Protein AF-A0AB73RL23-F1 (afdb_monomer)

pLDDT: mean 80.16, std 19.47, range [35.97, 97.38]

Sequence (154 aa):
MPNDEKLFHTETNKVIKLSGMGTLIVEQREYNQHKNFIQIYFRLEGYEETQYTFKAQQKTNPGVQLPVKVLYEENGKYVVEVKELSPNWGALAFDIYNKNGEKEQMDIRKFTQDVNEYEEENAATKSPNKLVQTIFTDQRKTKANDELLAEDKK

Secondary structure (DSSP, 8-state):
---------PPBT-EEE-SSS-EEEEEEEEEETTTTEEEEEEEEES-TT-EEEEEEEETTSTTPPBPEEEEEEETTEEEEEE-S--TT--EEEEEEEEE--------GGGGTS-S-----------PPPEEEEEEEEEGGGSEE-TT-------

Foldseek 3Di:
DPDPDDDQADDAQDWDDWDDRKTKHWHAKEAALVQQKMKTKMFIPDDPPWDKDKWKDFPVDPPDTFDKDWQDDDPRITIMMTGPHHSPSFKMKMWIWTQPPPPDPVVCVVVVDDPDDDDPPPDPPRDDTHTTDIGMRGPVPHHYDNPDDSDHDD

Mean predicted aligned error: 10.99 Å

Radius of gyration: 19.77 Å; Cα contacts (8 Å, |Δi|>4): 287; chains: 1; bounding box: 29×45×69 Å

Structure (mmCIF, N/CA/C/O backbone):
dat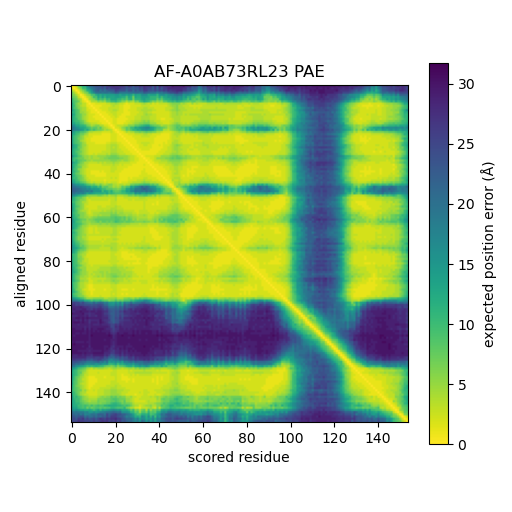a_AF-A0AB73RL23-F1
#
_entry.id   AF-A0AB73RL23-F1
#
loop_
_atom_site.group_PDB
_atom_site.id
_atom_site.type_symbol
_atom_site.label_atom_id
_atom_site.label_alt_id
_atom_site.label_comp_id
_atom_site.label_asym_id
_atom_site.label_entity_id
_atom_site.label_seq_id
_atom_site.pdbx_PDB_ins_code
_atom_site.Cartn_x
_atom_site.Cartn_y
_atom_site.Cartn_z
_atom_site.occupancy
_atom_site.B_iso_or_equiv
_atom_site.auth_seq_id
_atom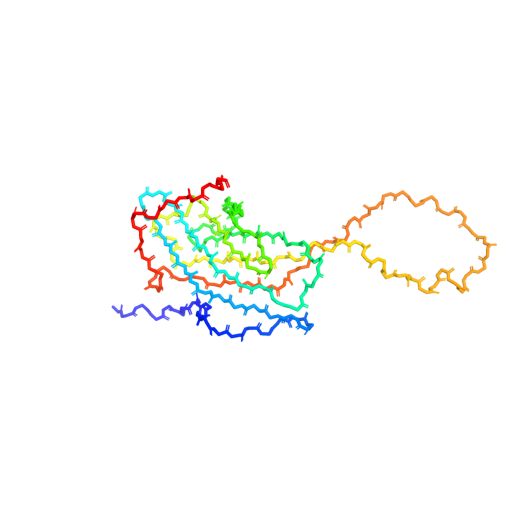_site.auth_comp_id
_atom_site.auth_asym_id
_atom_site.auth_atom_id
_atom_site.pdbx_PDB_model_num
ATOM 1 N N . MET A 1 1 ? -1.200 -24.340 18.892 1.00 41.81 1 MET A N 1
ATOM 2 C CA . MET A 1 1 ? -0.058 -24.451 17.960 1.00 41.81 1 MET A CA 1
ATOM 3 C C . MET A 1 1 ? 0.287 -23.047 17.491 1.00 41.81 1 MET A C 1
ATOM 5 O O . MET A 1 1 ? -0.658 -22.301 17.245 1.00 41.81 1 MET A O 1
ATOM 9 N N . PRO A 1 2 ? 1.566 -22.643 17.426 1.00 49.56 2 PRO A N 1
ATOM 10 C CA . PRO A 1 2 ? 1.933 -21.407 16.744 1.00 49.56 2 PRO A CA 1
ATOM 11 C C . PRO A 1 2 ? 1.507 -21.533 15.278 1.00 49.56 2 PRO A C 1
ATOM 13 O O . PRO A 1 2 ? 1.669 -22.589 14.675 1.00 49.56 2 PRO A O 1
ATOM 16 N N . ASN A 1 3 ? 0.871 -20.500 14.737 1.00 58.81 3 ASN A N 1
ATOM 17 C CA . ASN A 1 3 ? 0.384 -20.504 13.364 1.00 58.81 3 ASN A CA 1
ATOM 18 C C . ASN A 1 3 ? 1.597 -20.374 12.419 1.00 58.81 3 ASN A C 1
ATOM 20 O O . ASN A 1 3 ? 2.082 -19.261 12.225 1.00 58.81 3 ASN A O 1
ATOM 24 N N . ASP A 1 4 ? 2.083 -21.488 11.852 1.00 61.84 4 ASP A N 1
ATOM 25 C CA . ASP A 1 4 ? 3.217 -21.589 10.897 1.00 61.84 4 ASP A CA 1
ATOM 26 C C . ASP A 1 4 ? 2.930 -20.944 9.522 1.00 61.84 4 ASP A C 1
ATOM 28 O O . ASP A 1 4 ? 3.530 -21.255 8.490 1.00 61.84 4 ASP A O 1
ATOM 32 N N . GLU A 1 5 ? 1.965 -20.034 9.474 1.00 67.50 5 GLU A N 1
ATOM 33 C CA . GLU A 1 5 ? 1.545 -19.380 8.255 1.00 67.50 5 GLU A CA 1
ATOM 34 C C . GLU A 1 5 ? 2.634 -18.424 7.758 1.00 67.50 5 GLU A C 1
ATOM 36 O O . GLU A 1 5 ? 3.013 -17.461 8.431 1.00 67.50 5 GLU A O 1
ATOM 41 N N . LYS A 1 6 ? 3.124 -18.681 6.540 1.00 71.75 6 LYS A N 1
ATOM 42 C CA . LYS A 1 6 ? 4.122 -17.840 5.879 1.00 71.75 6 LYS A CA 1
ATOM 43 C C . LYS A 1 6 ? 3.603 -16.406 5.752 1.00 71.75 6 LYS A C 1
ATOM 45 O O . LYS A 1 6 ? 2.635 -16.135 5.044 1.00 71.75 6 LYS A O 1
ATOM 50 N N . LEU A 1 7 ? 4.293 -15.492 6.427 1.00 74.81 7 LEU A N 1
ATOM 51 C CA . LEU A 1 7 ? 4.012 -14.061 6.411 1.00 74.81 7 LEU A CA 1
ATOM 52 C C . LEU A 1 7 ? 4.483 -13.456 5.088 1.00 74.81 7 LEU A C 1
ATOM 54 O O . LEU A 1 7 ? 5.688 -13.362 4.844 1.00 74.81 7 LEU A O 1
ATOM 58 N N . PHE A 1 8 ? 3.550 -12.997 4.260 1.00 80.31 8 PHE A N 1
ATOM 59 C CA . PHE A 1 8 ? 3.869 -12.201 3.078 1.00 80.31 8 PHE A CA 1
ATOM 60 C C . PHE A 1 8 ? 3.803 -10.721 3.457 1.00 80.31 8 PHE A C 1
ATOM 62 O O . PHE A 1 8 ? 2.728 -10.140 3.574 1.00 80.31 8 PHE A O 1
ATOM 69 N N . HIS A 1 9 ? 4.968 -10.120 3.704 1.00 92.12 9 HIS A N 1
ATOM 70 C CA . HIS A 1 9 ? 5.081 -8.707 4.055 1.00 92.12 9 HIS A CA 1
ATOM 71 C C . HIS A 1 9 ? 6.295 -8.100 3.361 1.00 92.12 9 HIS A C 1
ATOM 73 O O . HIS A 1 9 ? 7.432 -8.475 3.650 1.00 92.12 9 HIS A O 1
ATOM 79 N N . THR A 1 10 ? 6.054 -7.168 2.446 1.00 94.06 10 THR A N 1
ATOM 80 C CA . THR A 1 10 ? 7.112 -6.430 1.760 1.00 94.06 10 THR A CA 1
ATOM 81 C C . THR A 1 10 ? 7.808 -5.510 2.760 1.00 94.06 10 THR A C 1
ATOM 83 O O . THR A 1 10 ? 7.160 -4.678 3.394 1.00 94.06 10 THR A O 1
ATOM 86 N N . GLU A 1 11 ? 9.122 -5.650 2.912 1.00 93.81 11 GLU A N 1
ATOM 87 C CA . GLU A 1 11 ? 9.886 -4.894 3.905 1.00 93.81 11 GLU A CA 1
ATOM 88 C C . GLU A 1 11 ? 9.824 -3.382 3.662 1.00 93.81 11 GLU A C 1
ATOM 90 O O . GLU A 1 11 ? 9.849 -2.905 2.528 1.00 93.81 11 GLU A O 1
ATOM 95 N N . THR A 1 12 ? 9.734 -2.634 4.756 1.00 94.81 12 THR A N 1
ATOM 96 C CA . THR A 1 12 ? 9.719 -1.172 4.750 1.00 94.81 12 THR A CA 1
ATOM 97 C C . THR A 1 12 ? 11.141 -0.620 4.610 1.00 94.81 12 THR A C 1
ATOM 99 O O . THR A 1 12 ? 12.085 -1.203 5.142 1.00 94.81 12 THR A O 1
ATOM 102 N N . ASN A 1 13 ? 11.301 0.509 3.917 1.00 95.00 13 ASN A N 1
ATOM 103 C CA . ASN A 1 13 ? 12.562 1.231 3.700 1.00 95.00 13 ASN A CA 1
ATOM 104 C C . ASN A 1 13 ? 13.670 0.408 3.026 1.00 95.00 13 ASN A C 1
ATOM 106 O O . ASN A 1 13 ? 14.848 0.757 3.108 1.00 95.00 13 ASN A O 1
ATOM 110 N N . LYS A 1 14 ? 13.304 -0.673 2.330 1.00 95.62 14 LYS A N 1
ATOM 111 C CA . LYS A 1 14 ? 14.219 -1.419 1.467 1.00 95.62 14 LYS A CA 1
ATOM 112 C C . LYS A 1 14 ? 13.937 -1.123 0.005 1.00 95.62 14 LYS A C 1
ATOM 114 O O . LYS A 1 14 ? 12.787 -1.040 -0.414 1.00 95.62 14 LYS A O 1
ATOM 119 N N . VAL A 1 15 ? 15.016 -0.993 -0.760 1.00 95.56 15 VAL A N 1
ATOM 120 C CA . VAL A 1 15 ? 14.959 -0.773 -2.204 1.00 95.56 15 VAL A CA 1
ATOM 121 C C . VAL A 1 15 ? 14.585 -2.077 -2.897 1.00 95.56 15 VAL A C 1
ATOM 123 O O . VAL A 1 15 ? 15.310 -3.069 -2.811 1.00 95.56 15 VAL A O 1
ATOM 126 N N . ILE A 1 16 ? 13.471 -2.055 -3.619 1.00 94.19 16 ILE A N 1
ATOM 127 C CA . ILE A 1 16 ? 13.012 -3.143 -4.478 1.00 94.19 16 ILE A CA 1
ATOM 128 C C . ILE A 1 16 ? 13.313 -2.725 -5.911 1.00 94.19 16 ILE A C 1
ATOM 130 O O . ILE A 1 16 ? 12.774 -1.735 -6.403 1.00 94.19 16 ILE A O 1
ATOM 134 N N . LYS A 1 17 ? 14.201 -3.460 -6.582 1.00 92.69 17 LYS A N 1
ATOM 135 C CA . LYS A 1 17 ? 14.499 -3.219 -7.998 1.00 92.69 17 LYS A CA 1
ATOM 136 C C . LYS A 1 17 ? 13.320 -3.688 -8.843 1.00 92.69 17 LYS A C 1
ATOM 138 O O . LYS A 1 17 ? 12.898 -4.836 -8.714 1.00 92.69 17 LYS A O 1
ATOM 143 N N . LEU A 1 18 ? 12.807 -2.806 -9.689 1.00 89.00 18 LEU A N 1
ATOM 144 C CA . LEU A 1 18 ? 11.727 -3.110 -10.619 1.00 89.00 18 LEU A CA 1
ATOM 145 C C . LEU A 1 18 ? 12.299 -3.567 -11.965 1.00 89.00 18 LEU A C 1
ATOM 147 O O . LEU A 1 18 ? 13.496 -3.463 -12.227 1.00 89.00 18 LEU A O 1
ATOM 151 N N . SER A 1 19 ? 11.440 -4.102 -12.831 1.00 78.56 19 SER A N 1
ATOM 152 C CA . SER A 1 19 ? 11.852 -4.492 -14.183 1.00 78.56 19 SER A CA 1
ATOM 153 C C . SER A 1 19 ? 12.210 -3.254 -15.016 1.00 78.56 19 SER A C 1
ATOM 155 O O . SER A 1 19 ? 11.321 -2.526 -15.452 1.00 78.56 19 SER A O 1
ATOM 157 N N . GLY A 1 20 ? 13.500 -3.022 -15.261 1.00 77.50 20 GLY A N 1
ATOM 158 C CA . GLY A 1 20 ? 14.017 -1.830 -15.943 1.00 77.50 20 GLY A CA 1
ATOM 159 C C . GLY A 1 20 ? 14.967 -1.044 -15.037 1.00 77.50 20 GLY A C 1
ATOM 160 O O . GLY A 1 20 ? 15.723 -1.645 -14.279 1.00 77.50 20 GLY A O 1
ATOM 161 N N . MET A 1 21 ? 14.938 0.289 -15.125 1.00 79.00 21 MET A N 1
ATOM 162 C CA . MET A 1 21 ? 15.789 1.176 -14.310 1.00 79.00 21 MET A CA 1
ATOM 163 C C . MET A 1 21 ? 15.111 1.695 -13.036 1.00 79.00 21 MET A C 1
ATOM 165 O O . MET A 1 21 ? 15.747 2.413 -12.268 1.00 79.00 21 MET A O 1
ATOM 169 N N . GLY A 1 22 ? 13.844 1.353 -12.797 1.00 88.25 22 GLY A N 1
ATOM 170 C CA . GLY A 1 22 ? 13.118 1.902 -11.663 1.00 88.25 22 GLY A CA 1
ATOM 171 C C . GLY A 1 22 ? 13.235 1.110 -10.368 1.00 88.25 22 GLY A C 1
ATOM 172 O O . GLY A 1 22 ? 13.624 -0.063 -10.331 1.00 88.25 22 GLY A O 1
ATOM 173 N N . THR A 1 23 ? 12.867 1.776 -9.283 1.00 93.75 23 THR A N 1
ATOM 174 C CA . THR A 1 23 ? 12.887 1.230 -7.927 1.00 93.75 23 THR A CA 1
ATOM 175 C C . THR A 1 23 ? 11.575 1.529 -7.214 1.00 93.75 23 THR A C 1
ATOM 177 O O . THR A 1 23 ? 10.900 2.518 -7.493 1.00 93.75 23 THR A O 1
ATOM 180 N N . LEU A 1 24 ? 11.212 0.645 -6.288 1.00 94.94 24 LEU A N 1
ATOM 181 C CA . LEU A 1 24 ? 10.108 0.824 -5.356 1.00 94.94 24 LEU A CA 1
ATOM 182 C C . LEU A 1 24 ? 10.650 0.798 -3.929 1.00 94.94 24 LEU A C 1
ATOM 184 O O . LEU A 1 24 ? 11.423 -0.091 -3.569 1.00 94.94 24 LEU A O 1
ATOM 188 N N . ILE A 1 25 ? 10.198 1.734 -3.101 1.00 96.81 25 ILE A N 1
ATOM 189 C CA . ILE A 1 25 ? 10.469 1.746 -1.663 1.00 96.81 25 ILE A CA 1
ATOM 190 C C . ILE A 1 25 ? 9.136 1.904 -0.949 1.00 96.81 25 ILE A C 1
ATOM 192 O O . ILE A 1 25 ? 8.445 2.893 -1.163 1.00 96.81 25 ILE A O 1
ATOM 196 N N . VAL A 1 26 ? 8.773 0.952 -0.089 1.00 97.19 26 VAL A N 1
ATOM 197 C CA . VAL A 1 26 ? 7.603 1.118 0.783 1.00 97.19 26 VAL A CA 1
ATOM 198 C C . VAL A 1 26 ? 8.047 1.808 2.063 1.00 97.19 26 VAL A C 1
ATOM 200 O O . VAL A 1 26 ? 8.916 1.290 2.754 1.00 97.19 26 VAL A O 1
ATOM 203 N N . GLU A 1 27 ? 7.487 2.971 2.372 1.00 96.12 27 GLU A N 1
ATOM 204 C CA . GLU A 1 27 ? 7.939 3.831 3.473 1.00 96.12 27 GLU A CA 1
ATOM 205 C C . GLU A 1 27 ? 7.200 3.542 4.778 1.00 96.12 27 GLU A C 1
ATOM 207 O O . GLU A 1 27 ? 7.815 3.509 5.841 1.00 96.12 27 GLU A O 1
ATOM 212 N N . GLN A 1 28 ? 5.889 3.303 4.709 1.00 95.06 28 GLN A N 1
ATOM 213 C CA . GLN A 1 28 ? 5.068 2.938 5.866 1.00 95.06 28 GLN A CA 1
ATOM 214 C C . GLN A 1 28 ? 3.682 2.438 5.438 1.00 95.06 28 GLN A C 1
ATOM 216 O O . GLN A 1 28 ? 3.246 2.644 4.302 1.00 95.06 28 GLN A O 1
ATOM 221 N N . ARG A 1 29 ? 2.986 1.779 6.372 1.00 95.00 29 ARG A N 1
ATOM 222 C CA . ARG A 1 29 ? 1.561 1.443 6.269 1.00 95.00 29 ARG A CA 1
ATOM 223 C C . ARG A 1 29 ? 0.873 1.738 7.588 1.00 95.00 29 ARG A C 1
ATOM 225 O O . ARG A 1 29 ? 1.385 1.336 8.634 1.00 95.00 29 ARG A O 1
ATOM 232 N N . GLU A 1 30 ? -0.300 2.345 7.521 1.00 94.50 30 GLU A N 1
ATOM 233 C CA . GLU A 1 30 ? -1.122 2.607 8.698 1.00 94.50 30 GLU A CA 1
ATOM 234 C C . GLU A 1 30 ? -2.562 2.172 8.434 1.00 94.50 30 GLU A C 1
ATOM 236 O O . GLU A 1 30 ? -3.142 2.509 7.403 1.00 94.50 30 GLU A O 1
ATOM 241 N N . TYR A 1 31 ? -3.119 1.379 9.348 1.00 94.88 31 TYR A N 1
ATOM 242 C CA . TYR A 1 31 ? -4.464 0.820 9.240 1.00 94.88 31 TYR A CA 1
ATOM 243 C C . TYR A 1 31 ? -5.397 1.459 10.267 1.00 94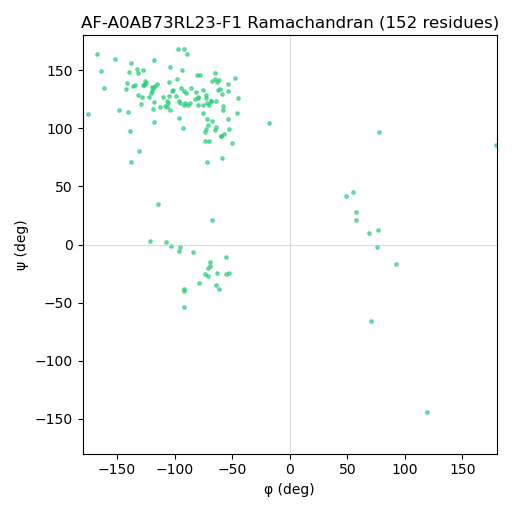.88 31 TYR A C 1
ATOM 245 O O . TYR A 1 31 ? -5.106 1.420 11.461 1.00 94.88 31 TYR A O 1
ATOM 253 N N . ASN A 1 32 ? -6.537 1.982 9.818 1.00 93.56 32 ASN A N 1
ATOM 254 C CA . ASN A 1 32 ? -7.613 2.426 10.693 1.00 93.56 32 ASN A CA 1
ATOM 255 C C . ASN A 1 32 ? -8.665 1.317 10.824 1.00 93.56 32 ASN A C 1
ATOM 257 O O . ASN A 1 32 ? -9.429 1.059 9.890 1.00 93.56 32 ASN A O 1
ATOM 261 N N . GLN A 1 33 ? -8.733 0.685 11.997 1.00 88.69 33 GLN A N 1
ATOM 262 C CA . GLN A 1 33 ? -9.665 -0.419 12.253 1.00 88.69 33 GLN A CA 1
ATOM 263 C C . GLN A 1 33 ? -11.126 0.015 12.404 1.00 88.69 33 GLN A C 1
ATOM 265 O O . GLN A 1 33 ? -12.024 -0.773 12.131 1.00 88.69 33 GLN A O 1
ATOM 270 N N . HIS A 1 34 ? -11.381 1.261 12.811 1.00 88.62 34 HIS A N 1
ATOM 271 C CA . HIS A 1 34 ? -12.745 1.773 12.988 1.00 88.62 34 HIS A CA 1
ATOM 272 C C . HIS A 1 34 ? -13.376 2.159 11.654 1.00 88.62 34 HIS A C 1
ATOM 274 O O . HIS A 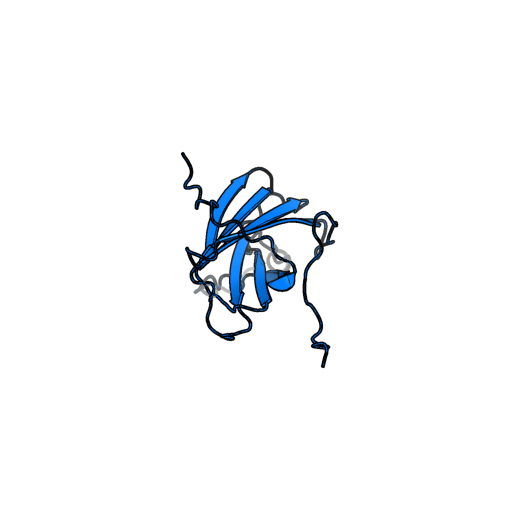1 34 ? -14.583 2.033 11.464 1.00 88.62 34 HIS A O 1
ATOM 280 N N . LYS A 1 35 ? -12.546 2.634 10.723 1.00 91.12 35 LYS A N 1
ATOM 281 C CA . LYS A 1 35 ? -12.966 3.097 9.396 1.00 91.12 35 LYS A CA 1
ATOM 282 C C . LYS A 1 35 ? -12.665 2.095 8.280 1.00 91.12 35 LYS A C 1
ATOM 284 O O . LYS A 1 35 ? -13.022 2.361 7.136 1.00 91.12 35 LYS A O 1
ATOM 289 N N . ASN A 1 36 ? -12.056 0.953 8.604 1.00 93.56 36 ASN A N 1
ATOM 290 C CA . ASN A 1 36 ? -11.797 -0.156 7.685 1.00 93.56 36 ASN A CA 1
ATOM 291 C C . ASN A 1 36 ? -11.018 0.268 6.427 1.00 93.56 36 ASN A C 1
ATOM 293 O O . ASN A 1 36 ? -11.368 -0.099 5.304 1.00 93.56 36 ASN A O 1
ATOM 297 N N . PHE A 1 37 ? -9.961 1.064 6.604 1.00 95.00 37 PHE A N 1
ATOM 298 C CA . PHE A 1 37 ? -9.064 1.435 5.509 1.00 95.00 37 PHE A CA 1
ATOM 299 C C . PHE A 1 37 ? -7.602 1.383 5.937 1.00 95.00 37 PHE A C 1
ATOM 301 O O . PHE A 1 37 ? -7.272 1.514 7.115 1.00 95.00 37 PHE A O 1
ATOM 308 N N . ILE A 1 38 ? -6.719 1.218 4.959 1.00 96.38 38 ILE A N 1
ATOM 309 C CA . ILE A 1 38 ? -5.269 1.284 5.141 1.00 96.38 38 ILE A CA 1
ATOM 310 C C . ILE A 1 38 ? -4.684 2.315 4.182 1.00 96.38 38 ILE A C 1
ATOM 312 O O . ILE A 1 38 ? -5.079 2.375 3.018 1.00 96.38 38 ILE A O 1
ATOM 316 N N . GLN A 1 39 ? -3.732 3.108 4.662 1.00 96.88 39 GLN A N 1
ATOM 317 C CA . GLN A 1 39 ? -2.897 3.958 3.820 1.00 96.88 39 GLN A CA 1
ATOM 318 C C . GLN A 1 39 ? -1.530 3.308 3.632 1.00 96.88 39 GLN A C 1
ATOM 320 O O . GLN A 1 39 ? -0.910 2.833 4.588 1.00 96.88 39 GLN A O 1
ATOM 325 N N . ILE A 1 40 ? -1.068 3.273 2.385 1.00 97.06 40 ILE A N 1
ATOM 326 C CA . ILE A 1 40 ? 0.228 2.733 1.983 1.00 97.06 40 ILE A CA 1
ATOM 327 C C . ILE A 1 40 ? 1.036 3.877 1.381 1.00 97.06 40 ILE A C 1
ATOM 329 O O . ILE A 1 40 ? 0.615 4.501 0.406 1.00 97.06 40 ILE A O 1
ATOM 333 N N . TYR A 1 41 ? 2.203 4.122 1.964 1.00 96.81 41 TYR A N 1
ATOM 334 C CA . TYR A 1 41 ? 3.126 5.175 1.567 1.00 96.81 41 TYR A CA 1
ATOM 335 C C . TYR A 1 41 ? 4.299 4.519 0.856 1.00 96.81 41 TYR A C 1
ATOM 337 O O . TYR A 1 41 ? 4.934 3.615 1.410 1.00 96.81 41 TYR A O 1
ATOM 345 N N . PHE A 1 42 ? 4.575 4.927 -0.375 1.00 96.25 42 PHE A N 1
ATOM 346 C CA . PHE A 1 42 ? 5.669 4.357 -1.148 1.00 96.25 42 PHE A CA 1
ATOM 347 C C . PHE A 1 42 ? 6.226 5.352 -2.158 1.00 96.25 42 PHE A C 1
ATOM 349 O O . PHE A 1 42 ? 5.562 6.308 -2.553 1.00 96.25 42 PHE A O 1
ATOM 356 N N . ARG A 1 43 ? 7.457 5.101 -2.600 1.00 95.00 43 ARG A N 1
ATOM 357 C CA . ARG A 1 43 ? 8.116 5.855 -3.663 1.00 95.00 43 ARG A CA 1
ATOM 358 C C . ARG A 1 43 ? 8.407 4.970 -4.856 1.00 95.00 43 ARG A C 1
ATOM 360 O O . ARG A 1 43 ? 8.896 3.855 -4.681 1.00 95.00 43 ARG A O 1
ATOM 367 N N . LEU A 1 44 ? 8.134 5.491 -6.043 1.00 92.12 44 LEU A N 1
ATOM 368 C CA . LEU A 1 44 ? 8.538 4.948 -7.331 1.00 92.12 44 LEU A CA 1
ATOM 369 C C . LEU A 1 44 ? 9.541 5.912 -7.964 1.00 92.12 44 LEU A C 1
ATOM 371 O O . LEU A 1 44 ? 9.207 7.061 -8.243 1.00 92.12 44 LEU A O 1
ATOM 375 N N . GLU A 1 45 ? 10.761 5.443 -8.194 1.00 90.00 45 GLU A N 1
ATOM 376 C CA . GLU A 1 45 ? 11.842 6.228 -8.801 1.00 90.00 45 GLU A CA 1
ATOM 377 C C . GLU A 1 45 ? 12.273 5.569 -10.125 1.00 90.00 45 GLU A C 1
ATOM 379 O O . GLU A 1 45 ? 12.021 4.384 -10.347 1.00 90.00 45 GLU A O 1
ATOM 384 N N . GLY A 1 46 ? 12.910 6.328 -11.025 1.00 79.50 46 GLY A N 1
ATOM 385 C CA . GLY A 1 46 ? 13.451 5.808 -12.294 1.00 79.50 46 GLY A CA 1
ATOM 386 C C . GLY A 1 46 ? 12.424 5.538 -13.404 1.00 79.50 46 GLY A C 1
ATOM 387 O O . GLY A 1 46 ? 12.761 4.909 -14.405 1.00 79.50 46 GLY A O 1
ATOM 388 N N . TYR A 1 47 ? 11.192 6.028 -13.246 1.00 70.81 47 TYR A N 1
ATOM 389 C CA . TYR A 1 47 ? 10.153 6.033 -14.277 1.00 70.81 47 TYR A CA 1
ATOM 390 C C . TYR A 1 47 ? 9.541 7.429 -14.384 1.00 70.81 47 TYR A C 1
ATOM 392 O O . TYR A 1 47 ? 8.482 7.711 -13.820 1.00 70.81 47 TYR A O 1
ATOM 400 N N . GLU A 1 48 ? 10.228 8.320 -15.089 1.00 62.88 48 GLU A N 1
ATOM 401 C CA . GLU A 1 48 ? 9.670 9.626 -15.426 1.00 62.88 48 GLU A CA 1
ATOM 402 C C . GLU A 1 48 ? 8.501 9.432 -16.416 1.00 62.88 48 GLU A C 1
ATOM 404 O O . GLU A 1 48 ? 8.543 8.551 -17.278 1.00 62.88 48 GLU A O 1
ATOM 409 N N . GLU A 1 49 ? 7.422 10.205 -16.252 1.00 63.03 49 GLU A N 1
ATOM 410 C CA . GLU A 1 49 ? 6.243 10.243 -17.148 1.00 63.03 49 GLU A CA 1
ATOM 411 C C . GLU A 1 49 ? 5.337 8.996 -17.175 1.00 63.03 49 GLU A C 1
ATOM 413 O O . GLU A 1 49 ? 4.433 8.889 -18.005 1.00 63.03 49 GLU A O 1
ATOM 418 N N . THR A 1 50 ? 5.529 8.048 -16.259 1.00 70.06 50 THR A N 1
ATOM 419 C CA . THR A 1 50 ? 4.679 6.856 -16.184 1.00 70.06 50 THR A CA 1
ATOM 420 C C . THR A 1 50 ? 3.441 7.105 -15.326 1.00 70.06 50 THR A C 1
ATOM 422 O O . THR A 1 50 ? 3.558 7.386 -14.137 1.00 70.06 50 THR A O 1
ATOM 425 N N . GLN A 1 51 ? 2.246 6.936 -15.899 1.00 83.06 51 GLN A N 1
ATOM 426 C CA . GLN A 1 51 ? 1.012 6.893 -15.113 1.00 83.06 51 GLN A CA 1
ATOM 427 C C . GLN A 1 51 ? 0.805 5.500 -14.520 1.00 83.06 51 GLN A C 1
ATOM 429 O O . GLN A 1 51 ? 0.823 4.500 -15.241 1.00 83.06 51 GLN A O 1
ATOM 434 N N . TYR A 1 52 ? 0.516 5.431 -13.223 1.00 88.88 52 TYR A N 1
ATOM 435 C CA . TYR A 1 52 ? 0.239 4.167 -12.547 1.00 88.88 52 TYR A CA 1
ATOM 436 C C . TYR A 1 52 ? -1.249 3.970 -12.266 1.00 88.88 52 TYR A C 1
ATOM 438 O O . TYR A 1 52 ? -2.031 4.909 -12.129 1.00 88.88 52 TYR A O 1
ATOM 446 N N . THR A 1 53 ? -1.649 2.705 -12.197 1.00 92.38 53 THR A N 1
ATOM 447 C CA . THR A 1 53 ? -2.957 2.276 -11.699 1.00 92.38 53 THR A CA 1
ATOM 448 C C . THR A 1 53 ? -2.759 1.224 -10.631 1.00 92.38 53 THR A C 1
ATOM 450 O O . THR A 1 53 ? -1.789 0.468 -10.659 1.00 92.38 53 THR A O 1
ATOM 453 N N . PHE A 1 54 ? -3.696 1.176 -9.694 1.00 94.94 54 PHE A N 1
ATOM 454 C CA . PHE A 1 54 ? -3.559 0.382 -8.487 1.00 94.94 54 PHE A CA 1
ATOM 455 C C . PHE A 1 54 ? -4.751 -0.548 -8.333 1.00 94.94 54 PHE A C 1
ATOM 457 O O . PHE A 1 54 ? -5.887 -0.162 -8.615 1.00 94.94 54 PHE A O 1
ATOM 464 N N . LYS A 1 55 ? -4.492 -1.771 -7.876 1.00 95.81 55 LYS A N 1
ATOM 465 C CA . LYS A 1 55 ? -5.533 -2.722 -7.479 1.00 95.81 55 LYS A CA 1
ATOM 466 C C . LYS A 1 55 ? -5.189 -3.307 -6.126 1.00 95.81 55 LYS A C 1
ATOM 468 O O . LYS A 1 55 ? -4.021 -3.497 -5.808 1.00 95.81 55 LYS A O 1
ATOM 473 N N . ALA A 1 56 ? -6.214 -3.607 -5.347 1.00 96.88 56 ALA A N 1
ATOM 474 C CA . ALA A 1 56 ? -6.051 -4.137 -4.009 1.00 96.88 56 ALA A CA 1
ATOM 475 C C . ALA A 1 56 ? -6.992 -5.319 -3.785 1.00 96.88 56 ALA A C 1
ATOM 477 O O . ALA A 1 56 ? -8.156 -5.269 -4.183 1.00 96.88 56 ALA A O 1
ATOM 478 N N . GLN A 1 57 ? -6.490 -6.380 -3.156 1.00 96.25 57 GLN A N 1
ATOM 479 C CA . GLN A 1 57 ? -7.272 -7.561 -2.792 1.00 96.25 57 GLN A CA 1
ATOM 480 C C . GLN A 1 57 ? -6.822 -8.103 -1.438 1.00 96.25 57 GLN A C 1
ATOM 482 O O . GLN A 1 57 ? -5.627 -8.261 -1.185 1.00 96.25 57 GLN A O 1
ATOM 487 N N . GLN A 1 58 ? -7.782 -8.417 -0.572 1.00 94.38 58 GLN A N 1
ATOM 488 C CA . GLN A 1 58 ? -7.515 -9.045 0.721 1.00 94.38 58 GLN A CA 1
ATOM 489 C C . GLN A 1 58 ? -7.618 -10.566 0.637 1.00 94.38 58 GLN A C 1
ATOM 491 O O . GLN A 1 58 ? -8.426 -11.116 -0.113 1.00 94.38 58 GLN A O 1
ATOM 496 N N . LYS A 1 59 ? -6.843 -11.257 1.472 1.00 90.88 59 LYS A N 1
ATOM 497 C CA . LYS A 1 59 ? -6.812 -12.721 1.521 1.00 90.88 59 LYS A CA 1
ATOM 498 C C . LYS A 1 59 ? -8.144 -13.335 1.955 1.00 90.88 59 LYS A C 1
ATOM 500 O O . LYS A 1 59 ? -8.484 -14.414 1.485 1.00 90.88 59 LYS A O 1
ATOM 505 N N . THR A 1 60 ? -8.881 -12.684 2.853 1.00 88.12 60 THR A N 1
ATOM 506 C CA . THR A 1 60 ? -10.145 -13.216 3.392 1.00 88.12 60 THR A CA 1
ATOM 507 C C . THR A 1 60 ? -11.297 -13.226 2.399 1.00 88.12 60 THR A C 1
ATOM 509 O O . THR A 1 60 ? -12.249 -13.973 2.600 1.00 88.12 60 THR A O 1
ATOM 512 N N . ASN A 1 61 ? -11.217 -12.427 1.336 1.00 88.69 61 ASN A N 1
ATOM 513 C CA . ASN A 1 61 ? -12.210 -12.409 0.271 1.00 88.69 61 ASN A CA 1
ATOM 514 C C . ASN A 1 61 ? -11.509 -12.326 -1.095 1.00 88.69 61 ASN A C 1
ATOM 516 O O . ASN A 1 61 ? -11.500 -11.263 -1.727 1.00 88.69 61 ASN A O 1
ATOM 520 N N . PRO A 1 62 ? -10.845 -13.416 -1.519 1.00 84.94 62 PRO A N 1
ATOM 521 C CA . PRO A 1 62 ? -10.091 -13.422 -2.760 1.00 84.94 62 PRO A CA 1
ATOM 522 C C . PRO A 1 62 ? -11.040 -13.231 -3.951 1.00 84.94 62 PRO A C 1
ATOM 524 O O . PRO A 1 62 ? -12.151 -13.752 -3.969 1.00 84.94 62 PRO A O 1
ATOM 527 N N . GLY A 1 63 ? -10.596 -12.484 -4.962 1.00 86.44 63 GLY A N 1
ATOM 528 C CA . GLY A 1 63 ? -11.384 -12.200 -6.167 1.00 86.44 63 GLY A CA 1
ATOM 529 C C . GLY A 1 63 ? -12.218 -10.916 -6.107 1.00 86.44 63 GLY A C 1
ATOM 530 O O . GLY A 1 63 ? -12.574 -10.391 -7.161 1.00 86.44 63 GLY A O 1
ATOM 531 N N . VAL A 1 64 ? -12.450 -10.344 -4.921 1.00 91.38 64 VAL A N 1
ATOM 532 C CA . VAL A 1 64 ? -13.077 -9.020 -4.781 1.00 91.38 64 VAL A CA 1
ATOM 533 C C . VAL A 1 64 ? -11.998 -7.938 -4.758 1.00 91.38 64 VAL A C 1
ATOM 535 O O . VAL A 1 64 ? -11.098 -7.962 -3.920 1.00 91.38 64 VAL A O 1
ATOM 538 N N . GLN A 1 65 ? -12.073 -6.991 -5.698 1.00 94.56 65 GLN A N 1
ATOM 539 C CA . GLN A 1 65 ? -11.198 -5.817 -5.702 1.00 94.56 65 GLN A CA 1
ATOM 540 C C . GLN A 1 65 ? -11.713 -4.782 -4.707 1.00 94.56 65 GLN A C 1
ATOM 542 O O . GLN A 1 65 ? -12.871 -4.375 -4.773 1.00 94.56 65 GLN A O 1
ATOM 547 N N . LEU A 1 66 ? -10.836 -4.356 -3.804 1.00 96.00 66 LEU A N 1
ATOM 548 C CA . LEU A 1 66 ? -11.124 -3.294 -2.852 1.00 96.00 66 LEU A CA 1
ATOM 549 C C . LEU A 1 66 ? -11.027 -1.925 -3.540 1.00 96.00 66 LEU A C 1
ATOM 551 O O . LEU A 1 66 ? -10.168 -1.749 -4.413 1.00 96.00 66 LEU A O 1
ATOM 555 N N . PRO A 1 67 ? -11.853 -0.939 -3.148 1.00 96.75 67 PRO A N 1
ATOM 556 C CA . PRO A 1 67 ? -11.737 0.414 -3.670 1.00 96.75 67 PRO A CA 1
ATOM 557 C C . PRO A 1 67 ? -10.386 1.033 -3.301 1.00 96.75 67 PRO A C 1
ATOM 559 O O . PRO A 1 67 ? -9.9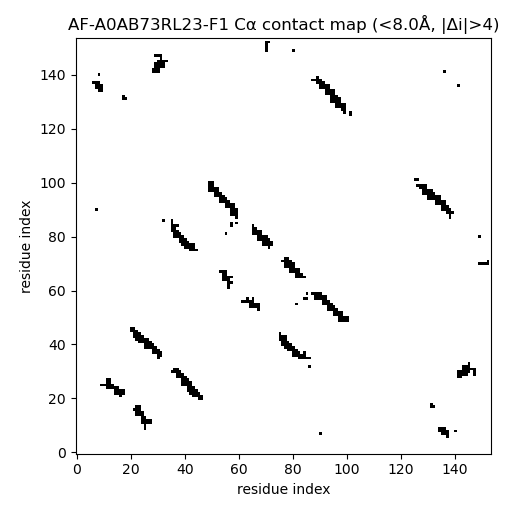67 1.000 -2.142 1.00 96.75 67 PRO A O 1
ATOM 562 N N . VAL A 1 68 ? -9.723 1.635 -4.290 1.00 96.25 68 VAL A N 1
ATOM 563 C CA . VAL A 1 68 ? -8.420 2.289 -4.129 1.00 96.25 68 VAL A CA 1
ATOM 564 C C . VAL A 1 68 ? -8.529 3.767 -4.495 1.00 96.25 68 VAL A C 1
ATOM 566 O O . VAL A 1 68 ? -9.063 4.108 -5.550 1.00 96.25 68 VAL A O 1
ATOM 569 N N . LYS A 1 69 ? -7.999 4.648 -3.642 1.00 94.75 69 LYS A N 1
ATOM 570 C CA . LYS A 1 69 ? -7.951 6.098 -3.854 1.00 94.75 69 LYS A CA 1
ATOM 571 C C . LYS A 1 69 ? -6.527 6.611 -3.661 1.00 94.75 69 LYS A C 1
ATOM 573 O O . LYS A 1 69 ? -5.917 6.378 -2.625 1.00 94.75 69 LYS A O 1
ATOM 578 N N . VAL A 1 70 ? -6.003 7.340 -4.640 1.00 93.75 70 VAL A N 1
ATOM 579 C CA . VAL A 1 70 ? -4.730 8.061 -4.494 1.00 93.75 70 VAL A CA 1
ATOM 580 C C . VAL A 1 70 ? -5.007 9.355 -3.729 1.00 93.75 70 VAL A C 1
ATOM 582 O O . VAL A 1 70 ? -5.828 10.158 -4.169 1.00 93.75 70 VAL A O 1
ATOM 585 N N . LEU A 1 71 ? -4.365 9.538 -2.575 1.00 93.12 71 LEU A N 1
ATOM 586 C CA . LEU A 1 71 ? -4.485 10.747 -1.750 1.00 93.12 71 LEU A CA 1
ATOM 587 C C . LEU A 1 71 ? -3.399 11.771 -2.104 1.00 93.12 71 LEU A C 1
ATOM 589 O O . LEU A 1 71 ? -3.662 12.970 -2.180 1.00 93.12 71 LEU A O 1
ATOM 593 N N . TYR A 1 72 ? -2.186 11.292 -2.381 1.00 91.25 72 TYR A N 1
ATOM 594 C CA . TYR A 1 72 ? -1.044 12.127 -2.735 1.00 91.25 72 TYR A CA 1
ATOM 595 C C . TYR A 1 72 ? -0.201 11.459 -3.818 1.00 91.25 72 TYR A C 1
ATOM 597 O O . TYR A 1 72 ? 0.025 10.250 -3.778 1.00 91.25 72 TYR A O 1
ATOM 605 N N . GLU A 1 73 ? 0.250 12.275 -4.765 1.00 91.62 73 GLU A N 1
ATOM 606 C CA . GLU A 1 73 ? 1.179 11.920 -5.832 1.00 91.62 73 GLU A CA 1
ATOM 607 C C . GLU A 1 73 ? 2.011 13.161 -6.162 1.00 91.62 73 GLU A C 1
ATOM 609 O O . GLU A 1 73 ? 1.463 14.174 -6.604 1.00 91.62 73 GLU A O 1
ATOM 614 N N . GLU A 1 74 ? 3.318 13.096 -5.920 1.00 88.69 74 GLU A N 1
ATOM 615 C CA . GLU A 1 74 ? 4.267 14.144 -6.303 1.00 88.69 74 GLU A CA 1
ATOM 616 C C . GLU A 1 74 ? 5.694 13.583 -6.310 1.00 88.69 74 GLU A C 1
ATOM 618 O O . GLU A 1 74 ? 6.099 12.897 -5.371 1.00 88.69 74 GLU A O 1
ATOM 623 N N . ASN A 1 75 ? 6.481 13.880 -7.351 1.00 87.44 75 ASN A N 1
ATOM 624 C CA . ASN A 1 75 ? 7.895 13.483 -7.449 1.00 87.44 75 ASN A CA 1
ATOM 625 C C . ASN A 1 75 ? 8.136 11.987 -7.145 1.00 87.44 75 ASN A C 1
ATOM 627 O O . ASN A 1 75 ? 9.054 11.627 -6.409 1.00 87.44 75 ASN A O 1
ATOM 631 N N . GLY A 1 76 ? 7.259 11.116 -7.658 1.00 89.19 76 GLY A N 1
ATOM 632 C CA . GLY A 1 76 ? 7.333 9.667 -7.452 1.00 89.19 76 GLY A CA 1
ATOM 633 C C . GLY A 1 76 ? 6.888 9.181 -6.069 1.00 89.19 76 GLY A C 1
ATOM 634 O O . GLY A 1 76 ? 6.862 7.975 -5.840 1.00 89.19 76 GLY A O 1
ATOM 635 N N . LYS A 1 77 ? 6.516 10.071 -5.144 1.00 93.38 77 LYS A N 1
ATOM 636 C CA . LYS A 1 77 ? 5.940 9.711 -3.843 1.00 93.38 77 LYS A CA 1
ATOM 637 C C . LYS A 1 77 ? 4.439 9.517 -3.973 1.00 93.38 77 LYS A C 1
ATOM 639 O O . LYS A 1 77 ? 3.761 10.368 -4.540 1.00 93.38 77 LYS A O 1
ATOM 644 N N . TYR A 1 78 ? 3.935 8.441 -3.385 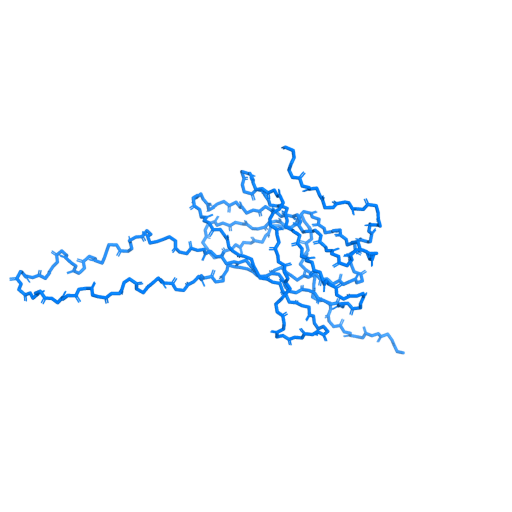1.00 94.69 78 TYR A N 1
ATOM 645 C CA . TYR A 1 78 ? 2.528 8.076 -3.397 1.00 94.69 78 TYR A CA 1
ATOM 646 C C . TYR A 1 78 ? 2.021 7.828 -1.983 1.00 94.69 78 TYR A C 1
ATOM 648 O O . TYR A 1 78 ? 2.662 7.133 -1.191 1.00 94.69 78 TYR A O 1
ATOM 656 N N . VAL A 1 79 ? 0.822 8.337 -1.708 1.00 95.75 79 VAL A N 1
ATOM 657 C CA . VAL A 1 79 ? -0.013 7.885 -0.593 1.00 95.75 79 VAL A CA 1
ATOM 658 C C . VAL A 1 79 ? -1.301 7.353 -1.182 1.00 95.75 79 VAL A C 1
ATOM 660 O O . VAL A 1 79 ? -2.057 8.090 -1.820 1.00 95.75 79 VAL A O 1
ATOM 663 N N . VAL A 1 80 ? -1.537 6.059 -0.990 1.00 96.06 80 VAL A N 1
ATOM 664 C CA . VAL A 1 80 ? -2.713 5.376 -1.522 1.00 96.06 80 VAL A CA 1
ATOM 665 C C . VAL A 1 80 ? -3.526 4.788 -0.385 1.00 96.06 80 VAL A C 1
ATOM 667 O O . VAL A 1 80 ? -3.003 4.086 0.475 1.00 96.06 80 VAL A O 1
ATOM 670 N N . GLU A 1 81 ? -4.820 5.061 -0.415 1.00 96.56 81 GLU A N 1
ATOM 671 C CA . GLU A 1 81 ? -5.812 4.528 0.499 1.00 96.56 81 GLU A CA 1
ATOM 672 C C . GLU A 1 81 ? -6.541 3.343 -0.137 1.00 96.56 81 GLU A C 1
ATOM 674 O O . GLU A 1 81 ? -7.079 3.447 -1.242 1.00 96.56 81 GLU A O 1
ATOM 679 N N . VAL A 1 82 ? -6.585 2.222 0.578 1.00 97.06 82 VAL A N 1
ATOM 680 C CA . VAL A 1 82 ? -7.413 1.059 0.244 1.00 97.06 82 VAL A CA 1
ATOM 681 C C . VAL A 1 82 ? -8.553 0.990 1.251 1.00 97.06 82 VAL A C 1
ATOM 683 O O . VAL A 1 82 ? -8.310 0.866 2.453 1.00 97.06 82 VAL A O 1
ATOM 686 N N . LYS A 1 83 ? -9.787 1.085 0.757 1.00 95.31 83 LYS A N 1
ATOM 687 C CA . LYS A 1 83 ? -11.012 1.134 1.565 1.00 95.31 83 LYS A CA 1
ATOM 688 C C . LYS A 1 83 ? -11.667 -0.235 1.692 1.00 95.31 83 LYS A C 1
ATOM 690 O O . LYS A 1 83 ? -11.331 -1.162 0.961 1.00 95.31 83 LYS A O 1
ATOM 695 N N . GLU A 1 84 ? -12.642 -0.319 2.596 1.00 94.75 84 GLU A N 1
ATOM 696 C CA . GLU A 1 84 ? -13.487 -1.503 2.817 1.00 94.75 84 GLU A CA 1
ATOM 697 C C . GLU A 1 84 ? -12.683 -2.766 3.167 1.00 94.75 84 GLU A C 1
ATOM 699 O O . GLU A 1 84 ? -13.100 -3.898 2.918 1.00 94.75 84 GLU A O 1
ATOM 704 N N . LEU A 1 85 ? -11.511 -2.570 3.771 1.00 94.19 85 LEU A N 1
ATOM 705 C CA . LEU A 1 85 ? -10.651 -3.649 4.223 1.00 94.19 85 LEU A CA 1
ATOM 706 C C . LEU A 1 85 ? -11.301 -4.309 5.445 1.00 94.19 85 LEU A C 1
ATOM 708 O O . LEU A 1 85 ? -11.581 -3.638 6.435 1.00 94.19 85 LEU A O 1
ATOM 712 N N . SER A 1 86 ? -11.571 -5.615 5.393 1.00 92.19 86 SER A N 1
ATOM 713 C CA . SER A 1 86 ? -12.310 -6.281 6.474 1.00 92.19 86 SER A CA 1
ATOM 714 C C . SER A 1 86 ? -11.503 -6.250 7.774 1.00 92.19 86 SER A C 1
ATOM 716 O O . SER A 1 86 ? -10.298 -6.456 7.696 1.00 92.19 86 SER A O 1
ATOM 718 N N . PRO A 1 87 ? -12.117 -6.177 8.966 1.00 90.94 87 PRO A N 1
ATOM 719 C CA . PRO A 1 87 ? -11.392 -6.189 10.240 1.00 90.94 87 PRO A CA 1
ATOM 720 C C . PRO A 1 87 ? -10.405 -7.352 10.439 1.00 90.94 87 PRO A C 1
ATOM 722 O O . PRO A 1 87 ? -9.447 -7.208 11.189 1.00 90.94 87 PRO A O 1
ATOM 725 N N . ASN A 1 88 ? -10.602 -8.484 9.754 1.00 91.38 88 ASN A N 1
ATOM 726 C CA . ASN A 1 88 ? -9.748 -9.674 9.835 1.00 91.38 88 ASN A CA 1
ATOM 727 C C . ASN A 1 88 ? -9.023 -9.961 8.512 1.00 91.38 88 ASN A C 1
ATOM 729 O O . ASN A 1 88 ? -8.865 -11.116 8.135 1.00 91.38 88 ASN A O 1
ATOM 733 N N . TRP A 1 89 ? -8.632 -8.924 7.768 1.00 92.56 89 TRP A N 1
ATOM 734 C CA . TRP A 1 89 ? -8.103 -9.023 6.405 1.00 92.56 89 TRP A CA 1
ATOM 735 C C . TRP A 1 89 ? -6.883 -9.945 6.245 1.00 92.56 89 TRP A C 1
ATOM 737 O O . TRP A 1 89 ? -6.687 -10.495 5.160 1.00 92.56 89 TRP A O 1
ATOM 747 N N . GLY A 1 90 ? -6.096 -10.163 7.305 1.00 92.06 90 GLY A N 1
ATOM 748 C CA . GLY A 1 90 ? -4.994 -11.128 7.365 1.00 92.06 90 GLY A CA 1
ATOM 749 C C . GLY A 1 90 ? -3.787 -10.731 6.511 1.00 92.06 90 GLY A C 1
ATOM 750 O O . GLY A 1 90 ? -2.721 -10.428 7.043 1.00 92.06 90 GLY A O 1
ATOM 751 N N . ALA A 1 91 ? -3.963 -10.699 5.190 1.00 93.75 91 ALA A N 1
ATOM 752 C CA . ALA A 1 91 ? -3.001 -10.179 4.230 1.00 93.75 91 ALA A CA 1
ATOM 753 C C . ALA A 1 91 ? -3.695 -9.381 3.115 1.00 93.75 91 ALA A C 1
ATOM 755 O O . ALA A 1 91 ? -4.814 -9.694 2.709 1.00 93.75 91 ALA A O 1
ATOM 756 N N . LEU A 1 92 ? -3.001 -8.369 2.604 1.00 95.50 92 LEU A N 1
ATOM 757 C CA . LEU A 1 92 ? -3.412 -7.510 1.502 1.00 95.50 92 LEU A CA 1
ATOM 758 C C . LEU A 1 92 ? -2.357 -7.586 0.397 1.00 95.50 92 LEU A C 1
ATOM 760 O O . LEU A 1 92 ? -1.173 -7.349 0.649 1.00 95.50 92 LEU A O 1
ATOM 764 N N . ALA A 1 93 ? -2.798 -7.883 -0.821 1.00 96.56 93 ALA A N 1
ATOM 765 C CA . ALA A 1 93 ? -2.015 -7.704 -2.033 1.00 96.56 93 ALA A CA 1
ATOM 766 C C . ALA A 1 93 ? -2.393 -6.362 -2.666 1.00 96.56 93 ALA A C 1
ATOM 768 O O . ALA A 1 93 ? -3.568 -6.111 -2.941 1.00 96.56 93 ALA A O 1
ATOM 769 N N . PHE A 1 94 ? -1.400 -5.501 -2.865 1.00 97.38 94 PHE A N 1
ATOM 770 C CA . PHE A 1 94 ? -1.546 -4.211 -3.526 1.00 97.38 94 PHE A CA 1
ATOM 771 C C . PHE A 1 94 ? -0.694 -4.198 -4.793 1.00 97.38 94 PHE A C 1
ATOM 773 O O . PHE A 1 94 ? 0.534 -4.132 -4.732 1.00 97.38 94 PHE A O 1
ATOM 780 N N . ASP A 1 95 ? -1.350 -4.298 -5.938 1.00 96.06 95 ASP A N 1
ATOM 781 C CA . ASP A 1 95 ? -0.713 -4.373 -7.242 1.00 96.06 95 ASP A CA 1
ATOM 782 C C . ASP A 1 95 ? -0.547 -2.983 -7.851 1.00 96.06 95 ASP A C 1
ATOM 784 O O . ASP A 1 95 ? -1.499 -2.201 -7.938 1.00 96.06 95 ASP A O 1
ATOM 788 N N . ILE A 1 96 ? 0.656 -2.720 -8.349 1.00 93.88 96 ILE A N 1
ATOM 789 C CA . ILE A 1 96 ? 1.019 -1.517 -9.088 1.00 93.88 96 ILE A CA 1
ATOM 790 C C . ILE A 1 96 ? 1.136 -1.891 -10.560 1.00 93.88 96 ILE A C 1
ATOM 792 O O . ILE A 1 96 ? 1.952 -2.736 -10.933 1.00 93.88 96 ILE A O 1
ATOM 796 N N . TYR A 1 97 ? 0.352 -1.233 -11.405 1.00 90.88 97 TYR A N 1
ATOM 797 C CA . TYR A 1 97 ? 0.399 -1.393 -12.852 1.00 90.88 97 TYR A CA 1
ATOM 798 C C . TYR A 1 97 ? 0.850 -0.098 -13.509 1.00 90.88 97 TYR A C 1
ATOM 800 O O . TYR A 1 97 ? 0.370 0.979 -13.160 1.00 90.88 97 TYR A O 1
ATOM 808 N N . ASN A 1 98 ? 1.706 -0.211 -14.513 1.00 87.00 98 ASN A N 1
ATOM 809 C CA . ASN A 1 98 ? 2.018 0.880 -15.421 1.00 87.00 98 ASN A CA 1
ATOM 810 C C . ASN A 1 98 ? 0.912 0.939 -16.490 1.00 87.00 98 ASN A C 1
ATOM 812 O O . ASN A 1 98 ? 0.621 -0.076 -17.138 1.00 87.00 98 ASN A O 1
ATOM 816 N N . LYS A 1 99 ? 0.274 2.105 -16.659 1.00 77.19 99 LYS A N 1
ATOM 817 C CA . LYS A 1 99 ? -0.487 2.384 -17.876 1.00 77.19 99 LYS A CA 1
ATOM 818 C C . LYS A 1 99 ? 0.535 2.589 -18.980 1.00 77.19 99 LYS A C 1
ATOM 820 O O . LYS A 1 99 ? 1.167 3.641 -19.024 1.00 77.19 99 LYS A O 1
ATOM 825 N N . ASN A 1 100 ? 0.644 1.624 -19.888 1.00 63.44 100 ASN A N 1
ATOM 826 C CA . ASN A 1 100 ? 1.298 1.881 -21.160 1.00 63.44 100 ASN A CA 1
ATOM 827 C C . ASN A 1 100 ? 0.555 3.052 -21.823 1.00 63.44 100 ASN A C 1
ATOM 829 O O . ASN A 1 100 ? -0.474 2.866 -22.468 1.00 63.44 100 ASN A O 1
ATOM 833 N N . GLY A 1 101 ? 1.051 4.275 -21.635 1.00 48.00 101 GLY A N 1
ATOM 834 C CA . GLY A 1 101 ? 0.912 5.285 -22.660 1.00 48.00 101 GLY A CA 1
ATOM 835 C C . GLY A 1 101 ? 1.598 4.689 -23.874 1.00 48.00 101 GLY A C 1
ATOM 836 O O . GLY A 1 101 ? 2.695 4.145 -23.746 1.00 48.00 101 GLY A O 1
ATOM 837 N N . GLU A 1 102 ? 0.929 4.701 -25.014 1.00 42.97 102 GLU A N 1
ATOM 838 C CA . GLU A 1 102 ? 1.521 4.387 -26.306 1.00 42.97 102 GLU A CA 1
ATOM 839 C C . GLU A 1 102 ? 2.683 5.362 -26.564 1.00 42.97 102 GLU A C 1
ATOM 841 O O . GLU A 1 102 ? 2.578 6.291 -27.351 1.00 42.97 102 GLU A O 1
ATOM 846 N N . LYS A 1 103 ? 3.827 5.193 -25.894 1.00 46.19 103 LYS A N 1
ATOM 847 C CA . LYS A 1 103 ? 5.094 5.544 -26.512 1.00 46.19 103 LYS A CA 1
ATOM 848 C C . LYS A 1 103 ? 5.301 4.443 -27.523 1.00 46.19 103 LYS A C 1
ATOM 850 O O . LYS A 1 103 ? 5.779 3.362 -27.179 1.00 46.19 103 LYS A O 1
ATOM 855 N N . GLU A 1 104 ? 4.768 4.722 -28.710 1.00 46.22 104 GLU A N 1
ATOM 856 C CA . GLU A 1 104 ? 5.050 4.070 -29.973 1.00 46.22 104 GLU A CA 1
ATOM 857 C C . GLU A 1 104 ? 6.366 3.302 -29.857 1.00 46.22 104 GLU A C 1
ATOM 859 O O . GLU A 1 104 ? 7.461 3.868 -29.902 1.00 46.22 104 GLU A O 1
ATOM 864 N N . GLN A 1 105 ? 6.274 1.978 -29.734 1.00 42.34 105 GLN A N 1
ATOM 865 C CA . GLN A 1 105 ? 7.232 1.193 -30.484 1.00 42.34 105 GLN A CA 1
ATOM 866 C C . GLN A 1 105 ? 6.939 1.602 -31.924 1.00 42.34 105 GLN A C 1
ATOM 868 O O . GLN A 1 105 ? 5.979 1.105 -32.507 1.00 42.34 105 GLN A O 1
ATOM 873 N N . MET A 1 106 ? 7.662 2.604 -32.439 1.00 48.78 106 MET A N 1
ATOM 874 C CA . MET A 1 106 ? 7.730 2.849 -33.869 1.00 48.78 106 MET A CA 1
ATOM 875 C C . MET A 1 106 ? 8.141 1.505 -34.448 1.00 48.78 106 MET A C 1
ATOM 877 O O . MET A 1 106 ? 9.297 1.094 -34.324 1.00 48.78 106 MET A O 1
ATOM 881 N N . ASP A 1 107 ? 7.160 0.766 -34.959 1.00 48.31 107 ASP A N 1
ATOM 882 C CA . ASP A 1 107 ? 7.411 -0.491 -35.623 1.00 48.31 107 ASP A CA 1
ATOM 883 C C . ASP A 1 107 ? 8.207 -0.105 -36.865 1.00 48.31 107 ASP A C 1
ATOM 885 O O . ASP A 1 107 ? 7.666 0.402 -37.845 1.00 48.31 107 ASP A O 1
ATOM 889 N N . ILE A 1 108 ? 9.528 -0.253 -36.788 1.00 52.59 108 ILE A N 1
ATOM 890 C CA . ILE A 1 108 ? 10.479 0.030 -37.870 1.00 52.59 108 ILE A CA 1
ATOM 891 C C . ILE A 1 108 ? 10.140 -0.744 -39.153 1.00 52.59 108 ILE A C 1
ATOM 893 O O . ILE A 1 108 ? 10.654 -0.408 -40.215 1.00 52.59 108 ILE A O 1
ATOM 897 N N . ARG A 1 109 ? 9.217 -1.716 -39.090 1.00 54.50 109 ARG A N 1
ATOM 898 C CA . ARG A 1 109 ? 8.594 -2.346 -40.262 1.00 54.50 109 ARG A CA 1
ATOM 899 C C . ARG A 1 109 ? 7.763 -1.378 -41.114 1.00 54.50 109 ARG A C 1
ATOM 901 O O . ARG A 1 109 ? 7.680 -1.589 -42.318 1.00 54.50 109 ARG A O 1
ATOM 908 N N . LYS A 1 110 ? 7.250 -0.270 -40.557 1.00 49.19 110 LYS A N 1
ATOM 909 C CA . LYS A 1 110 ? 6.601 0.803 -41.339 1.00 49.19 110 LYS A CA 1
ATOM 910 C C . LYS A 1 110 ? 7.585 1.594 -42.218 1.00 49.19 110 LYS A C 1
ATOM 912 O O . LYS A 1 110 ? 7.144 2.292 -43.121 1.00 49.19 110 LYS A O 1
ATOM 917 N N . PHE A 1 111 ? 8.900 1.481 -41.996 1.00 50.22 111 PHE A N 1
ATOM 918 C CA . PHE A 1 111 ? 9.922 2.132 -42.832 1.00 50.22 111 PHE A CA 1
ATOM 919 C C . PHE A 1 111 ? 10.506 1.224 -43.925 1.00 50.22 111 PHE A C 1
ATOM 921 O O . PHE A 1 111 ? 11.295 1.699 -44.739 1.00 50.22 111 PHE A O 1
ATOM 928 N N . THR A 1 112 ? 10.143 -0.062 -43.964 1.00 54.19 112 THR A N 1
ATOM 929 C CA . THR A 1 112 ? 10.677 -1.029 -44.942 1.00 54.19 112 THR A CA 1
ATOM 930 C C . THR A 1 112 ? 9.620 -1.696 -45.814 1.00 54.19 112 THR A C 1
ATOM 932 O O . THR A 1 112 ? 9.979 -2.541 -46.632 1.00 54.19 112 THR A O 1
ATOM 935 N N . GLN A 1 113 ? 8.341 -1.333 -45.685 1.00 47.25 113 GLN A N 1
ATOM 936 C CA . GLN A 1 113 ? 7.285 -1.882 -46.533 1.00 47.25 113 GLN A CA 1
ATOM 937 C C . GLN A 1 113 ? 6.804 -0.858 -47.555 1.00 47.25 113 GLN A C 1
ATOM 939 O O . GLN A 1 113 ? 6.321 0.221 -47.215 1.00 47.25 113 GLN A O 1
ATOM 944 N N . ASP A 1 114 ? 6.994 -1.235 -48.818 1.00 47.81 114 ASP A N 1
ATOM 945 C CA . ASP A 1 114 ? 6.521 -0.544 -50.003 1.00 47.81 114 ASP A CA 1
ATOM 946 C C . ASP A 1 114 ? 5.046 -0.141 -49.898 1.00 47.81 114 ASP A C 1
ATOM 948 O O . ASP A 1 114 ? 4.193 -0.853 -49.366 1.00 47.81 114 ASP A O 1
ATOM 952 N N . VAL A 1 115 ? 4.776 1.033 -50.461 1.00 45.88 115 VAL A N 1
ATOM 9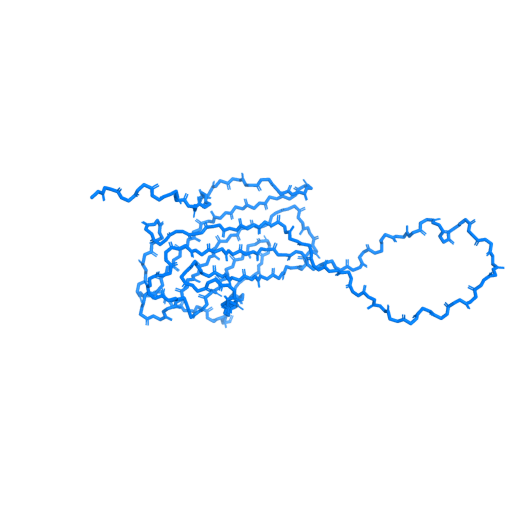53 C CA . VAL A 1 115 ? 3.473 1.681 -50.591 1.00 45.88 115 VAL A CA 1
ATOM 954 C C . VAL A 1 115 ? 2.536 0.780 -51.393 1.00 45.88 115 VAL A C 1
ATOM 956 O O . VAL A 1 115 ? 2.575 0.845 -52.614 1.00 45.88 115 VAL A O 1
ATOM 959 N N . ASN A 1 116 ? 1.741 -0.071 -50.738 1.00 46.12 116 ASN A N 1
ATOM 960 C CA . ASN A 1 116 ? 0.447 -0.585 -51.215 1.00 46.12 116 ASN A CA 1
ATOM 961 C C . ASN A 1 116 ? -0.159 -1.557 -50.191 1.00 46.12 116 ASN A C 1
ATOM 963 O O . ASN A 1 116 ? 0.002 -2.760 -50.325 1.00 46.12 116 ASN A O 1
ATOM 967 N N . GLU A 1 117 ? -0.877 -1.036 -49.199 1.00 38.41 117 GLU A N 1
ATOM 968 C CA . GLU A 1 117 ? -2.171 -1.590 -48.769 1.00 38.41 117 GLU A CA 1
ATOM 969 C C . GLU A 1 117 ? -2.764 -0.670 -47.701 1.00 38.41 117 GLU A C 1
ATOM 971 O O . GLU A 1 117 ? -2.235 -0.508 -46.603 1.00 38.41 117 GLU A O 1
ATOM 976 N N . TYR A 1 118 ? -3.862 -0.013 -48.065 1.00 43.47 118 TYR A N 1
ATOM 977 C CA . TYR A 1 118 ? -4.758 0.602 -47.102 1.00 43.47 118 TYR A CA 1
ATOM 978 C C . TYR A 1 118 ? -5.535 -0.530 -46.426 1.00 43.47 118 TYR A C 1
ATOM 980 O O . TYR A 1 118 ? -6.539 -0.987 -46.968 1.00 43.47 118 TYR A O 1
ATOM 988 N N . GLU A 1 119 ? -5.090 -0.974 -45.255 1.00 39.94 119 GLU A N 1
ATOM 989 C CA . GLU A 1 119 ? -5.991 -1.600 -44.291 1.00 39.94 119 GLU A CA 1
ATOM 990 C C . GLU A 1 119 ? -6.441 -0.527 -43.298 1.00 39.94 119 GLU A C 1
ATOM 992 O O . GLU A 1 119 ? -5.632 0.151 -42.661 1.00 39.94 119 GLU A O 1
ATOM 997 N N . GLU A 1 120 ? -7.755 -0.326 -43.224 1.00 41.88 120 GLU A N 1
ATOM 998 C CA . GLU A 1 120 ? -8.412 0.510 -42.228 1.00 41.88 120 GLU A CA 1
ATOM 999 C C . GLU A 1 120 ? -7.987 0.063 -40.821 1.00 41.88 120 GLU A C 1
ATOM 1001 O O . GLU A 1 120 ? -8.413 -0.985 -40.334 1.00 41.88 120 GLU A O 1
ATOM 1006 N N . GLU A 1 121 ? -7.168 0.875 -40.150 1.00 39.50 121 GLU A N 1
ATOM 1007 C CA . GLU A 1 121 ? -6.770 0.691 -38.751 1.00 39.50 121 GLU A CA 1
ATOM 1008 C C . GLU A 1 121 ? -7.971 1.017 -37.839 1.00 39.50 121 GLU A C 1
ATOM 1010 O O . GLU A 1 121 ? -8.053 2.053 -37.179 1.00 39.50 121 GLU A O 1
ATOM 1015 N N . ASN A 1 122 ? -8.975 0.139 -37.855 1.00 40.03 122 ASN A N 1
ATOM 1016 C CA . ASN A 1 122 ? -10.076 0.153 -36.909 1.00 40.03 122 ASN A CA 1
ATOM 1017 C C . ASN A 1 122 ? -9.629 -0.489 -35.587 1.00 40.03 122 ASN A C 1
ATOM 1019 O O . ASN A 1 122 ? -9.206 -1.641 -35.542 1.00 40.03 122 ASN A O 1
ATOM 1023 N N . ALA A 1 123 ? -9.850 0.273 -34.513 1.00 38.31 123 ALA A N 1
ATOM 1024 C CA . ALA A 1 123 ? -9.644 -0.030 -33.098 1.00 38.31 123 ALA A CA 1
ATOM 1025 C C . ALA A 1 123 ? -8.189 0.033 -32.602 1.00 38.31 123 ALA A C 1
ATOM 1027 O O . ALA A 1 123 ? -7.459 -0.952 -32.585 1.00 38.31 123 ALA A O 1
ATOM 1028 N N . ALA A 1 124 ? -7.846 1.190 -32.027 1.00 43.62 124 ALA A N 1
ATOM 1029 C CA . ALA A 1 124 ? -6.835 1.326 -30.986 1.00 43.62 124 ALA A CA 1
ATOM 1030 C C . ALA A 1 124 ? -7.101 0.311 -29.855 1.00 43.62 124 ALA A C 1
ATOM 1032 O O . ALA A 1 124 ? -7.806 0.587 -28.877 1.00 43.62 124 ALA A O 1
ATOM 1033 N N . THR A 1 125 ? -6.565 -0.901 -29.985 1.00 42.72 125 THR A N 1
ATOM 1034 C CA . THR A 1 125 ? -6.478 -1.859 -28.890 1.00 42.72 125 THR A CA 1
ATOM 1035 C C . THR A 1 125 ? -5.449 -1.315 -27.912 1.00 42.72 125 THR A C 1
ATOM 1037 O O . THR A 1 125 ? -4.261 -1.606 -28.033 1.00 42.72 125 THR A O 1
ATOM 1040 N N . LYS A 1 126 ? -5.902 -0.493 -26.955 1.00 52.62 126 LYS A N 1
ATOM 1041 C CA . LYS A 1 126 ? -5.083 -0.042 -25.823 1.00 52.62 126 LYS A CA 1
ATOM 1042 C C . LYS A 1 126 ? -4.354 -1.253 -25.255 1.00 52.62 126 LYS A C 1
ATOM 1044 O O . LYS A 1 126 ? -4.993 -2.172 -24.738 1.00 52.62 126 LYS A O 1
ATOM 1049 N N . SER A 1 127 ? -3.031 -1.268 -25.388 1.00 57.59 127 SER A N 1
ATOM 1050 C CA . SER A 1 127 ? -2.220 -2.353 -24.842 1.00 57.59 127 SER A CA 1
ATOM 1051 C C . SER A 1 127 ? -2.539 -2.539 -23.346 1.00 57.59 127 SER A C 1
ATOM 1053 O O . SER A 1 127 ? -2.743 -1.550 -22.634 1.00 57.59 127 SER A O 1
ATOM 1055 N N . PRO A 1 128 ? -2.657 -3.784 -22.852 1.00 66.31 128 PRO A N 1
ATOM 1056 C CA . PRO A 1 128 ? -3.057 -4.021 -21.470 1.00 66.31 128 PRO A CA 1
ATOM 1057 C C . PRO A 1 128 ? -2.01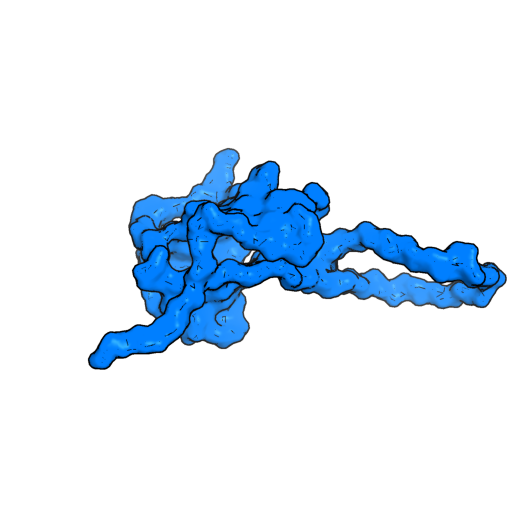8 -3.443 -20.500 1.00 66.31 128 PRO A C 1
ATOM 1059 O O . PRO A 1 128 ? -0.813 -3.581 -20.719 1.00 66.31 128 PRO A O 1
ATOM 1062 N N . ASN A 1 129 ? -2.482 -2.824 -19.406 1.00 80.75 129 ASN A N 1
ATOM 1063 C CA . ASN A 1 129 ? -1.604 -2.316 -18.349 1.00 80.75 129 ASN A CA 1
ATOM 1064 C C . ASN A 1 129 ? -0.677 -3.432 -17.840 1.00 80.75 129 ASN A C 1
ATOM 1066 O O . ASN A 1 129 ? -1.135 -4.529 -17.507 1.00 80.75 129 ASN A O 1
ATOM 1070 N N . LYS A 1 130 ? 0.620 -3.142 -17.726 1.00 85.50 130 LYS A N 1
ATOM 1071 C CA . LYS A 1 130 ? 1.626 -4.121 -17.299 1.00 85.50 130 LYS A CA 1
ATOM 1072 C C . LYS A 1 130 ? 1.784 -4.100 -15.780 1.00 85.50 130 LYS A C 1
ATOM 1074 O O . LYS A 1 130 ? 1.989 -3.033 -15.203 1.00 85.50 130 LYS A O 1
ATOM 1079 N N . LEU A 1 131 ? 1.729 -5.271 -15.138 1.00 89.75 131 LEU A N 1
ATOM 1080 C CA . LEU A 1 131 ? 2.047 -5.405 -13.712 1.00 89.75 131 LEU A CA 1
ATOM 1081 C C . LEU A 1 131 ? 3.522 -5.051 -13.485 1.00 89.75 131 LEU A C 1
ATOM 1083 O O . LEU A 1 131 ? 4.411 -5.644 -14.097 1.00 89.75 131 LEU A O 1
ATOM 1087 N N . VAL A 1 132 ? 3.762 -4.076 -12.614 1.00 90.19 132 VAL A N 1
ATOM 1088 C CA . VAL A 1 132 ? 5.099 -3.610 -12.233 1.00 90.19 132 VAL A CA 1
ATOM 1089 C C . VAL A 1 132 ? 5.575 -4.371 -11.006 1.00 90.19 132 VAL A C 1
ATOM 1091 O O . VAL A 1 132 ? 6.658 -4.950 -11.029 1.00 90.19 132 VAL A O 1
ATOM 1094 N N . GLN A 1 133 ? 4.767 -4.365 -9.944 1.00 93.31 133 GLN A N 1
ATOM 1095 C CA . GLN A 1 133 ? 5.100 -4.980 -8.663 1.00 93.31 133 GLN A CA 1
ATOM 1096 C C . GLN A 1 133 ? 3.850 -5.161 -7.802 1.00 93.31 133 GLN A C 1
ATOM 1098 O O . GLN A 1 133 ? 2.949 -4.325 -7.830 1.00 93.31 133 GLN A O 1
ATOM 1103 N N . THR A 1 134 ? 3.852 -6.198 -6.966 1.00 95.69 134 THR A N 1
ATOM 1104 C CA . THR A 1 134 ? 2.885 -6.366 -5.875 1.00 95.69 134 THR A CA 1
ATOM 1105 C C . THR A 1 134 ? 3.549 -6.042 -4.538 1.00 95.69 134 THR A C 1
ATOM 1107 O O . THR A 1 134 ? 4.610 -6.584 -4.207 1.00 95.69 134 THR A O 1
ATOM 1110 N N . ILE A 1 135 ? 2.930 -5.163 -3.754 1.00 96.69 135 ILE A N 1
ATOM 1111 C CA . ILE A 1 135 ? 3.255 -4.930 -2.347 1.00 96.69 135 ILE A CA 1
ATOM 1112 C C . ILE A 1 135 ? 2.369 -5.850 -1.510 1.00 96.69 135 ILE A C 1
ATOM 1114 O O . ILE A 1 135 ? 1.145 -5.737 -1.536 1.00 96.69 135 ILE A O 1
ATOM 1118 N N . PHE A 1 136 ? 2.985 -6.728 -0.722 1.00 96.19 136 PHE A N 1
ATOM 1119 C CA . PHE A 1 136 ? 2.267 -7.536 0.257 1.00 96.19 136 PHE A CA 1
ATOM 1120 C C . PHE A 1 136 ? 2.293 -6.852 1.619 1.00 96.19 136 PHE A C 1
ATOM 1122 O O . PHE A 1 136 ? 3.338 -6.376 2.073 1.00 96.19 136 PHE A O 1
ATOM 1129 N N . THR A 1 137 ? 1.144 -6.820 2.277 1.00 95.69 137 THR A N 1
ATOM 1130 C CA . THR A 1 137 ? 0.982 -6.280 3.625 1.00 95.69 137 THR A CA 1
ATOM 1131 C C . THR A 1 137 ? 0.305 -7.346 4.485 1.00 95.69 137 THR A C 1
ATOM 1133 O O . THR A 1 137 ? -0.616 -8.006 4.023 1.00 95.69 137 THR A O 1
ATOM 1136 N N . ASP A 1 138 ? 0.771 -7.538 5.720 1.00 94.62 138 ASP A N 1
ATOM 1137 C CA . ASP A 1 138 ? 0.244 -8.540 6.666 1.00 94.62 138 ASP A CA 1
ATOM 1138 C C . ASP A 1 138 ? -0.266 -7.810 7.904 1.00 94.62 138 ASP A C 1
ATOM 1140 O O . ASP A 1 138 ? 0.403 -6.898 8.408 1.00 94.62 138 ASP A O 1
ATOM 1144 N N . GLN A 1 139 ? -1.443 -8.202 8.381 1.00 93.50 139 GLN A N 1
ATOM 1145 C CA . GLN A 1 139 ? -2.159 -7.518 9.452 1.00 93.50 139 GLN A CA 1
ATOM 1146 C C . GLN A 1 139 ? -1.385 -7.503 10.755 1.00 93.50 139 GLN A C 1
ATOM 1148 O O . GLN A 1 139 ? -1.332 -6.477 11.426 1.00 93.50 139 GLN A O 1
ATOM 1153 N N . ARG A 1 140 ? -0.690 -8.596 11.069 1.00 91.38 140 ARG A N 1
ATOM 1154 C CA . ARG A 1 140 ? 0.088 -8.733 12.307 1.00 91.38 140 ARG A CA 1
ATOM 1155 C C . ARG A 1 140 ? 1.320 -7.829 12.328 1.00 91.38 140 ARG A C 1
ATOM 1157 O O . ARG A 1 140 ? 1.893 -7.605 13.386 1.00 91.38 140 ARG A O 1
ATOM 1164 N N . LYS A 1 141 ? 1.750 -7.345 11.159 1.00 90.62 141 LYS A N 1
ATOM 1165 C CA . LYS A 1 141 ? 2.925 -6.481 10.969 1.00 90.62 141 LYS A CA 1
ATOM 1166 C C . LYS A 1 141 ? 2.563 -5.035 10.634 1.00 90.62 141 LYS A C 1
ATOM 1168 O O . LYS A 1 141 ? 3.456 -4.236 10.365 1.00 90.62 141 LYS A O 1
ATOM 1173 N N . THR A 1 142 ? 1.276 -4.703 10.602 1.00 91.81 142 THR A N 1
ATOM 1174 C CA . THR A 1 142 ? 0.804 -3.369 10.225 1.00 91.81 142 THR A CA 1
ATOM 1175 C C . THR A 1 142 ? 0.430 -2.588 11.471 1.00 91.81 142 THR A C 1
ATOM 1177 O O . THR A 1 142 ? -0.274 -3.093 12.341 1.00 91.81 142 THR A O 1
ATOM 1180 N N . LYS A 1 143 ? 0.905 -1.345 11.559 1.00 89.88 143 LYS A N 1
ATOM 1181 C CA . LYS A 1 143 ? 0.578 -0.451 12.665 1.00 89.88 143 LYS A CA 1
ATOM 1182 C C . LYS A 1 143 ? -0.903 -0.069 12.583 1.00 89.88 143 LYS A C 1
ATOM 1184 O O . LYS A 1 143 ? -1.348 0.467 11.567 1.00 89.88 143 LYS A O 1
ATOM 1189 N N . ALA A 1 144 ? -1.646 -0.336 13.653 1.00 89.12 144 ALA A N 1
ATOM 1190 C CA . ALA A 1 144 ? -2.981 0.216 13.828 1.00 89.12 144 ALA A CA 1
ATOM 1191 C C . ALA A 1 144 ? -2.868 1.693 14.23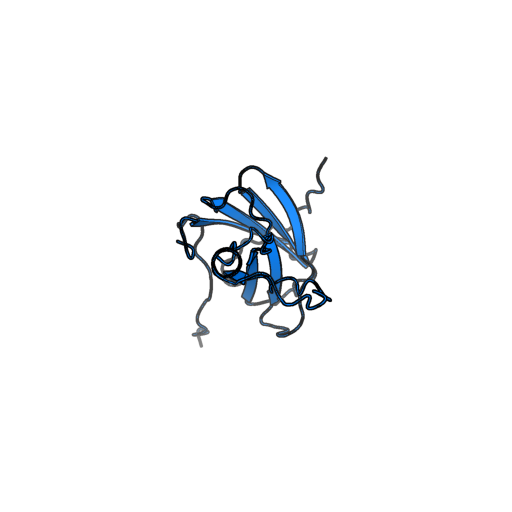4 1.00 89.12 144 ALA A C 1
ATOM 1193 O O . ALA A 1 144 ? -2.068 2.042 15.105 1.00 89.12 144 ALA A O 1
ATOM 1194 N N . ASN A 1 145 ? -3.645 2.548 13.581 1.00 89.94 145 ASN A N 1
ATOM 1195 C CA . ASN A 1 145 ? -3.764 3.964 13.885 1.00 89.94 145 ASN A CA 1
ATOM 1196 C C . ASN A 1 145 ? -5.242 4.366 13.785 1.00 89.94 145 ASN A C 1
ATOM 1198 O O . ASN A 1 145 ? -5.774 4.615 12.703 1.00 89.94 145 ASN A O 1
ATOM 1202 N N . ASP A 1 146 ? -5.904 4.408 14.935 1.00 86.19 146 ASP A N 1
ATOM 1203 C CA . ASP A 1 146 ? -7.336 4.701 15.045 1.00 86.19 146 ASP A CA 1
ATOM 1204 C C . ASP A 1 146 ? -7.657 6.167 14.739 1.00 86.19 146 ASP A C 1
ATOM 1206 O O . ASP A 1 146 ? -8.749 6.488 14.262 1.00 86.19 146 ASP A O 1
ATOM 1210 N N . GLU A 1 147 ? -6.679 7.042 14.965 1.00 86.31 147 GLU A N 1
ATOM 1211 C CA . GLU A 1 147 ? -6.755 8.477 14.707 1.00 86.31 147 GLU A CA 1
ATOM 1212 C C . GLU A 1 147 ? -6.436 8.822 13.250 1.00 86.31 147 GLU A C 1
ATOM 1214 O O . GLU A 1 147 ? -6.619 9.967 12.842 1.00 86.31 147 GLU A O 1
ATOM 1219 N N . LEU A 1 148 ? -6.005 7.843 12.443 1.00 85.06 148 LEU A N 1
ATOM 1220 C CA . LEU A 1 148 ? -5.698 8.061 11.037 1.00 85.06 148 LEU A CA 1
ATOM 1221 C C . LEU A 1 148 ? -6.932 8.598 10.310 1.00 85.06 148 LEU A C 1
ATOM 1223 O O . LEU A 1 148 ? -7.981 7.944 10.237 1.00 85.06 148 LEU A O 1
ATOM 1227 N N . LEU A 1 149 ? -6.801 9.796 9.755 1.00 78.31 149 LEU A N 1
ATOM 1228 C CA . LEU A 1 149 ? -7.809 10.405 8.904 1.00 78.31 149 LEU A CA 1
ATOM 1229 C C . LEU A 1 149 ? -7.419 10.181 7.441 1.00 78.31 149 LEU A C 1
ATOM 1231 O O . LEU A 1 149 ? -6.246 10.231 7.077 1.00 78.31 149 LEU A O 1
ATOM 1235 N N . ALA A 1 150 ? -8.419 9.928 6.600 1.00 65.19 150 ALA A N 1
ATOM 1236 C CA . ALA A 1 150 ? -8.257 10.055 5.162 1.00 65.19 150 ALA A CA 1
ATOM 1237 C C . ALA A 1 150 ? -7.967 11.533 4.885 1.00 65.19 150 ALA A C 1
ATOM 1239 O O . ALA A 1 150 ? -8.878 12.357 4.981 1.00 65.19 150 ALA A O 1
ATOM 1240 N N . GLU A 1 151 ? -6.707 11.901 4.655 1.00 64.69 151 GLU A N 1
ATOM 1241 C CA . GLU A 1 151 ? -6.396 13.269 4.257 1.00 64.69 151 GLU A CA 1
ATOM 1242 C C . GLU A 1 151 ? -6.893 13.464 2.825 1.00 64.69 151 GLU A C 1
ATOM 1244 O O . GLU A 1 151 ? -6.300 12.988 1.856 1.00 64.69 151 GLU A O 1
ATOM 1249 N N . ASP A 1 152 ? -8.030 14.140 2.693 1.00 48.31 152 ASP A N 1
ATOM 1250 C CA . ASP A 1 152 ? -8.417 14.761 1.437 1.00 48.31 152 ASP A CA 1
ATOM 1251 C C . ASP A 1 152 ? -7.529 15.990 1.226 1.00 48.31 152 ASP A C 1
ATOM 1253 O O . ASP A 1 152 ? -7.401 16.822 2.128 1.00 48.31 152 ASP A O 1
ATOM 1257 N N . LYS A 1 153 ? -6.902 16.097 0.044 1.00 48.31 153 LYS A N 1
ATOM 1258 C CA . LYS A 1 153 ? -6.122 17.280 -0.351 1.00 48.31 153 LYS A CA 1
ATOM 1259 C C . LYS A 1 153 ? -6.890 18.562 0.002 1.00 48.31 153 LYS A C 1
ATOM 1261 O O . LYS A 1 153 ? -8.030 18.733 -0.433 1.00 48.31 153 LYS A O 1
ATOM 1266 N N . LYS A 1 154 ? -6.236 19.455 0.747 1.00 35.97 154 LYS A N 1
ATOM 1267 C CA . LYS A 1 154 ? -6.514 20.894 0.679 1.00 35.97 154 LYS A CA 1
ATOM 1268 C C . LYS A 1 154 ? -5.861 21.483 -0.562 1.00 35.97 154 LYS A C 1
ATOM 1270 O O . LYS A 1 154 ? -4.768 20.996 -0.928 1.00 35.97 154 LYS A O 1
#

Nearest PDB structures (foldseek):
  7l15-assembly1_A  TM=4.739E-01  e=1.390E-01  Monodelphis domestica
  7xad-assembly1_A  TM=5.490E-01  e=1.612E+00  Homo sapiens
  8vvm-assembly1_I  TM=4.365E-01  e=6.254E-01  Homo sapiens
  8vvo-assembly1_I  TM=4.164E-01  e=5.594E-01  Homo sapiens
  3myz-assembly1_A  TM=4.122E-01  e=6.991E-01  Homo sapiens

Organism: NCBI:txid155322

Solvent-accessible surface area (backbone atoms only — not comparable to full-atom values): 9309 Å² total; per-residue (Å²): 127,85,80,86,68,84,81,58,57,60,64,64,76,40,84,40,82,39,93,75,79,24,37,37,29,37,67,50,54,43,30,18,74,88,74,21,30,35,40,42,32,32,36,49,43,69,60,84,94,65,50,72,47,73,49,32,36,34,64,74,49,69,92,50,74,40,55,69,45,80,54,43,78,57,97,45,35,37,33,35,35,39,37,81,44,55,94,74,29,58,34,37,44,38,37,38,24,39,48,64,67,84,73,67,78,72,60,66,65,74,79,72,58,78,96,81,78,93,70,84,88,76,72,88,73,74,64,76,60,44,81,63,50,71,46,34,39,30,53,95,79,46,48,76,32,78,82,63,69,86,66,70,77,128